Protein AF-A0A7C2SKB6-F1 (afdb_monomer_lite)

Sequence (138 aa):
MDRPLWQILLAIALLGLAVQRGAVAAVAFGGAAPREVAIASAVEAAVAVLAAIGLWVGGRAARMGVVALGVAVAAHAAILVWVFGAPAVPAAVGRILLAALSAGALFWVLRREFDLHPGPDARRTTPNAAERTGRGAG

Structure (mmCIF, N/CA/C/O backbone):
data_AF-A0A7C2SKB6-F1
#
_entry.id   AF-A0A7C2SKB6-F1
#
loop_
_atom_site.group_PDB
_atom_site.id
_atom_site.type_symbol
_atom_site.label_atom_id
_atom_site.label_alt_id
_atom_site.label_comp_id
_atom_site.label_asym_id
_atom_site.label_entity_id
_atom_site.label_seq_id
_atom_site.pdbx_PDB_ins_code
_atom_site.Cartn_x
_atom_site.Cartn_y
_atom_site.Cartn_z
_atom_site.occupancy
_atom_site.B_iso_or_equiv
_atom_site.auth_seq_id
_atom_site.auth_comp_id
_atom_site.auth_asym_id
_atom_site.auth_atom_id
_atom_site.pdbx_PDB_model_num
ATOM 1 N N . MET A 1 1 ? -4.136 8.177 27.371 1.00 49.66 1 MET A N 1
ATOM 2 C CA . MET A 1 1 ? -3.796 7.747 25.994 1.00 49.66 1 MET A CA 1
ATOM 3 C C . MET A 1 1 ? -4.445 6.385 25.853 1.00 49.66 1 MET A C 1
ATOM 5 O O . MET A 1 1 ? -3.813 5.382 26.139 1.00 49.66 1 MET A O 1
ATOM 9 N N . ASP A 1 2 ? -5.729 6.357 25.498 1.00 67.38 2 ASP A N 1
ATOM 10 C CA . ASP A 1 2 ? -6.568 5.164 25.714 1.00 67.38 2 ASP A CA 1
ATOM 11 C C . ASP A 1 2 ? -6.858 4.488 24.373 1.00 67.38 2 ASP A C 1
ATOM 13 O O . ASP A 1 2 ? -7.987 4.138 24.038 1.00 67.38 2 ASP A O 1
ATOM 17 N N . ARG A 1 3 ? -5.826 4.413 23.529 1.00 68.56 3 ARG A N 1
ATOM 18 C CA . ARG A 1 3 ? -5.913 3.776 22.216 1.00 68.56 3 ARG A CA 1
ATOM 19 C C . ARG A 1 3 ? -5.470 2.323 22.372 1.00 68.56 3 ARG A C 1
ATOM 21 O O . ARG A 1 3 ? -4.469 2.077 23.047 1.00 68.56 3 ARG A O 1
ATOM 28 N N . PRO A 1 4 ? -6.180 1.363 21.767 1.00 81.12 4 PRO A N 1
ATOM 29 C CA . PRO A 1 4 ? -5.818 -0.036 21.889 1.00 81.12 4 PRO A CA 1
ATOM 30 C C . PRO A 1 4 ? -4.431 -0.289 21.281 1.00 81.12 4 PRO A C 1
ATOM 32 O O . PRO A 1 4 ? -4.094 0.242 20.220 1.00 81.12 4 PRO A O 1
ATOM 35 N N . LEU A 1 5 ? -3.628 -1.123 21.952 1.00 84.75 5 LEU A N 1
ATOM 36 C CA . LEU A 1 5 ? -2.233 -1.408 21.587 1.00 84.75 5 LEU A CA 1
ATOM 37 C C . LEU A 1 5 ? -2.083 -1.836 20.116 1.00 84.75 5 LEU A C 1
ATOM 39 O O . LEU A 1 5 ? -1.132 -1.438 19.446 1.00 84.75 5 LEU A O 1
ATOM 43 N N . TRP A 1 6 ? -3.055 -2.588 19.588 1.00 83.56 6 TRP A N 1
ATOM 44 C CA . TRP A 1 6 ? -3.054 -3.055 18.200 1.00 83.56 6 TRP A CA 1
ATOM 45 C C . TRP A 1 6 ? -3.049 -1.901 17.182 1.00 83.56 6 TRP A C 1
ATOM 47 O O . TRP A 1 6 ? -2.401 -2.011 16.144 1.00 83.56 6 TRP A O 1
ATOM 57 N N . GLN A 1 7 ? -3.710 -0.777 17.480 1.00 83.00 7 GLN A N 1
ATOM 58 C CA . GLN A 1 7 ? -3.789 0.379 16.581 1.00 83.00 7 GLN A CA 1
ATOM 59 C C . GLN A 1 7 ? -2.434 1.087 16.476 1.00 83.00 7 GLN A C 1
ATOM 61 O O . GLN A 1 7 ? -2.046 1.529 15.394 1.00 83.00 7 GLN A O 1
ATOM 66 N N . ILE A 1 8 ? -1.695 1.144 17.588 1.00 85.62 8 ILE A N 1
ATOM 67 C CA . ILE A 1 8 ? -0.344 1.711 17.649 1.00 85.62 8 ILE A CA 1
ATOM 68 C C . ILE A 1 8 ? 0.631 0.811 16.885 1.00 85.62 8 ILE A C 1
ATOM 70 O O . ILE A 1 8 ? 1.362 1.295 16.023 1.00 85.62 8 ILE A O 1
ATOM 74 N N . LEU A 1 9 ? 0.601 -0.501 17.142 1.00 86.50 9 LEU A N 1
ATOM 75 C CA . LEU A 1 9 ? 1.459 -1.471 16.452 1.00 86.50 9 LEU A CA 1
ATOM 76 C C . LEU A 1 9 ? 1.227 -1.465 14.938 1.00 86.50 9 LEU A C 1
ATOM 78 O O . LEU A 1 9 ? 2.183 -1.476 14.165 1.00 86.50 9 LEU A O 1
ATOM 82 N N . LEU A 1 10 ? -0.033 -1.390 14.508 1.00 86.31 10 LEU A N 1
ATOM 83 C CA . LEU A 1 10 ? -0.379 -1.321 13.094 1.00 86.31 10 LEU A CA 1
ATOM 84 C C . LEU A 1 10 ? 0.104 -0.016 12.445 1.00 86.31 10 LEU A C 1
ATOM 86 O O . LEU A 1 10 ? 0.636 -0.047 11.337 1.00 86.31 10 LEU A O 1
ATOM 90 N N . ALA A 1 11 ? -0.037 1.122 13.132 1.00 85.62 11 ALA A N 1
ATOM 91 C CA . ALA A 1 11 ? 0.490 2.393 12.645 1.00 85.62 11 ALA A CA 1
ATOM 92 C C . ALA A 1 11 ? 2.020 2.348 12.494 1.00 85.62 11 ALA A C 1
ATOM 94 O O . ALA A 1 11 ? 2.537 2.797 11.473 1.00 85.62 11 ALA A O 1
ATOM 95 N N . ILE A 1 12 ? 2.732 1.750 13.456 1.00 87.50 12 ILE A N 1
ATOM 96 C CA . ILE A 1 12 ? 4.187 1.543 13.384 1.00 87.50 12 ILE A CA 1
ATOM 97 C C . ILE A 1 12 ? 4.549 0.637 12.201 1.00 87.50 12 ILE A C 1
ATOM 99 O O . ILE A 1 12 ? 5.461 0.964 11.444 1.00 87.50 12 ILE A O 1
ATOM 103 N N . ALA A 1 13 ? 3.823 -0.464 11.996 1.00 85.94 13 ALA A N 1
ATOM 104 C CA . ALA A 1 13 ? 4.062 -1.376 10.878 1.00 85.94 13 ALA A CA 1
ATOM 105 C C . ALA A 1 13 ? 3.876 -0.686 9.514 1.00 85.94 13 ALA A C 1
ATOM 107 O O . ALA A 1 13 ? 4.712 -0.840 8.623 1.00 85.94 13 ALA A O 1
ATOM 108 N N . LEU A 1 14 ? 2.821 0.123 9.360 1.00 86.94 14 LEU A N 1
ATOM 109 C CA . LEU A 1 14 ? 2.590 0.917 8.148 1.00 86.94 14 LEU A CA 1
ATOM 110 C C . LEU A 1 14 ? 3.671 1.985 7.941 1.00 86.94 14 LEU A C 1
ATOM 112 O O . LEU A 1 14 ? 4.092 2.211 6.808 1.00 86.94 14 LEU A O 1
ATOM 116 N N . LEU A 1 15 ? 4.164 2.602 9.019 1.00 89.25 15 LEU A N 1
ATOM 117 C CA . LEU A 1 15 ? 5.291 3.533 8.948 1.00 89.25 15 LEU A CA 1
ATOM 118 C C . LEU A 1 15 ? 6.579 2.825 8.507 1.00 89.25 15 LEU A C 1
ATOM 120 O O . LEU A 1 15 ? 7.298 3.334 7.653 1.00 89.25 15 LEU A O 1
ATOM 124 N N . GLY A 1 16 ? 6.850 1.633 9.045 1.00 87.81 16 GLY A N 1
ATOM 125 C CA . GLY A 1 16 ? 7.984 0.802 8.639 1.00 87.81 16 GLY A CA 1
ATOM 126 C C . GLY A 1 16 ? 7.920 0.431 7.156 1.00 87.81 16 GLY A C 1
ATOM 127 O O . GLY A 1 16 ? 8.916 0.566 6.445 1.00 87.81 16 GLY A O 1
ATOM 128 N N . LEU A 1 17 ? 6.733 0.064 6.661 1.00 85.94 17 LEU A N 1
ATOM 129 C CA . LEU A 1 17 ? 6.497 -0.168 5.234 1.00 85.94 17 LEU A CA 1
ATOM 130 C C . LEU A 1 17 ? 6.759 1.098 4.406 1.00 85.94 17 LEU A C 1
ATOM 132 O O . LEU A 1 17 ? 7.419 1.023 3.369 1.00 85.94 17 LEU A O 1
ATOM 136 N N . ALA A 1 18 ? 6.276 2.255 4.864 1.00 89.19 18 ALA A N 1
ATOM 137 C CA . ALA A 1 18 ? 6.507 3.527 4.189 1.00 89.19 18 ALA A CA 1
ATOM 138 C C . ALA A 1 18 ? 8.002 3.856 4.090 1.00 89.19 18 ALA A C 1
ATOM 140 O O . ALA A 1 18 ? 8.472 4.221 3.015 1.00 89.19 18 ALA A O 1
ATOM 141 N N . VAL A 1 19 ? 8.762 3.664 5.172 1.00 90.94 19 VAL A N 1
ATOM 142 C CA . VAL A 1 19 ? 10.221 3.854 5.184 1.00 90.94 19 VAL A CA 1
ATOM 143 C C . VAL A 1 19 ? 10.900 2.880 4.225 1.00 90.94 19 VAL A C 1
ATOM 145 O O . VAL A 1 19 ? 11.719 3.298 3.409 1.00 90.94 19 VAL A O 1
ATOM 148 N N . GLN A 1 20 ? 10.530 1.598 4.261 1.00 89.19 20 GLN A N 1
ATOM 149 C CA . GLN A 1 20 ? 11.093 0.587 3.367 1.00 89.19 20 GLN A CA 1
ATOM 150 C C . GLN A 1 20 ? 10.840 0.935 1.892 1.00 89.19 20 GLN A C 1
ATOM 152 O O . GLN A 1 20 ? 11.749 0.843 1.067 1.00 89.19 20 GLN A O 1
ATOM 157 N N . ARG A 1 21 ? 9.622 1.365 1.544 1.00 85.38 21 ARG A N 1
ATOM 158 C CA . ARG A 1 21 ? 9.273 1.778 0.175 1.00 85.38 21 ARG A CA 1
ATOM 159 C C . ARG A 1 21 ? 9.916 3.098 -0.225 1.00 85.38 21 ARG A C 1
ATOM 161 O O . ARG A 1 21 ? 10.368 3.215 -1.360 1.00 85.38 21 ARG A O 1
ATOM 168 N N . GLY A 1 22 ? 10.032 4.042 0.703 1.00 81.75 22 GLY A N 1
ATOM 169 C CA . GLY A 1 22 ? 10.761 5.290 0.506 1.00 81.75 22 GLY A CA 1
ATOM 170 C C . GLY A 1 22 ? 12.241 5.049 0.214 1.00 81.75 22 GLY A C 1
ATOM 171 O O . GLY A 1 22 ? 12.783 5.649 -0.708 1.00 81.75 22 GLY A O 1
ATOM 172 N N . ALA A 1 23 ? 12.876 4.109 0.919 1.00 85.25 23 ALA A N 1
ATOM 173 C CA . ALA A 1 23 ? 14.256 3.711 0.652 1.00 85.25 23 ALA A CA 1
ATOM 174 C C . ALA A 1 23 ? 14.410 3.088 -0.745 1.00 85.25 23 ALA A C 1
ATOM 176 O O . ALA A 1 23 ? 15.316 3.465 -1.485 1.00 85.25 23 ALA A O 1
ATOM 177 N N . VAL A 1 24 ? 13.495 2.196 -1.146 1.00 84.31 24 VAL A N 1
ATOM 178 C CA . VAL A 1 24 ? 13.481 1.629 -2.509 1.00 84.31 24 VAL A CA 1
ATOM 179 C C . VAL A 1 24 ? 13.302 2.726 -3.560 1.00 84.31 24 VAL A C 1
ATOM 181 O O . VAL A 1 24 ? 14.012 2.722 -4.563 1.00 84.31 24 VAL A O 1
ATOM 184 N N . ALA A 1 25 ? 12.408 3.689 -3.322 1.00 84.69 25 ALA A N 1
ATOM 185 C CA . ALA A 1 25 ? 12.213 4.825 -4.215 1.00 84.69 25 ALA A CA 1
ATOM 186 C C . ALA A 1 25 ? 13.488 5.676 -4.330 1.00 84.69 25 ALA A C 1
ATOM 188 O O . ALA A 1 25 ? 13.910 5.987 -5.439 1.00 84.69 25 ALA A O 1
ATOM 189 N N . ALA A 1 26 ? 14.135 6.003 -3.208 1.00 85.06 26 ALA A N 1
ATOM 190 C CA . ALA A 1 26 ? 15.369 6.786 -3.185 1.00 85.06 26 ALA A CA 1
ATOM 191 C C . ALA A 1 26 ? 16.508 6.090 -3.948 1.00 85.06 26 ALA A C 1
ATOM 193 O O . ALA A 1 26 ? 17.181 6.724 -4.759 1.00 85.06 26 ALA A O 1
ATOM 194 N N . VAL A 1 27 ? 16.676 4.777 -3.752 1.00 87.50 27 VAL A N 1
ATOM 195 C CA . VAL A 1 27 ? 17.651 3.973 -4.506 1.00 87.50 27 VAL A CA 1
ATOM 196 C C . VAL A 1 27 ? 17.303 3.947 -5.995 1.00 87.50 27 VAL A C 1
ATOM 198 O O . VAL A 1 27 ? 18.192 4.094 -6.827 1.00 87.50 27 VAL A O 1
ATOM 201 N N . ALA A 1 28 ? 16.023 3.812 -6.351 1.00 83.38 28 ALA A N 1
ATOM 202 C CA . ALA A 1 28 ? 15.588 3.812 -7.745 1.00 83.38 28 ALA A CA 1
ATOM 203 C C . ALA A 1 28 ? 15.800 5.173 -8.434 1.00 83.38 28 ALA A C 1
ATOM 205 O O . ALA A 1 28 ? 16.166 5.194 -9.603 1.00 83.38 28 ALA A O 1
ATOM 206 N N . PHE A 1 29 ? 15.630 6.294 -7.722 1.00 81.31 29 PHE A N 1
ATOM 207 C CA . PHE A 1 29 ? 15.932 7.635 -8.243 1.00 81.31 29 PHE A CA 1
ATOM 208 C C . P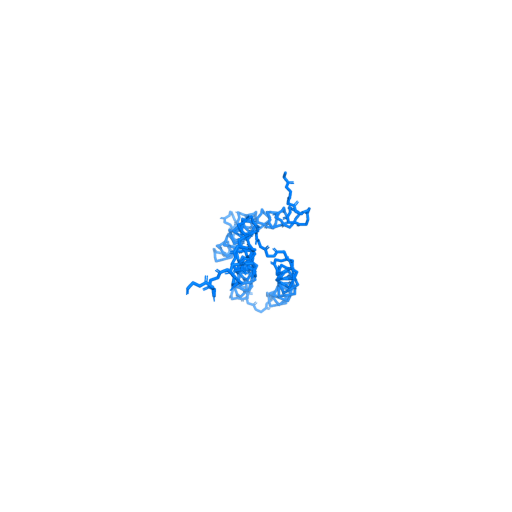HE A 1 29 ? 17.436 7.906 -8.384 1.00 81.31 29 PHE A C 1
ATOM 210 O O . PHE A 1 29 ? 17.826 8.671 -9.262 1.00 81.31 29 PHE A O 1
ATOM 217 N N . GLY A 1 30 ? 18.268 7.314 -7.523 1.00 81.25 30 GLY A N 1
ATOM 218 C CA . GLY A 1 30 ? 19.728 7.447 -7.586 1.00 81.25 30 GLY A CA 1
ATOM 219 C C . GLY A 1 30 ? 20.426 6.430 -8.497 1.00 81.25 30 GLY A C 1
ATOM 220 O O . GLY A 1 30 ? 21.605 6.597 -8.798 1.00 81.25 30 GLY A O 1
ATOM 221 N N . GLY A 1 31 ? 19.731 5.368 -8.910 1.00 79.06 31 GLY A N 1
ATOM 222 C CA . GLY A 1 31 ? 20.270 4.274 -9.719 1.00 79.06 31 GLY A CA 1
ATOM 223 C C . GLY A 1 31 ? 19.797 4.285 -11.176 1.00 79.06 31 GLY A C 1
ATOM 224 O O . GLY A 1 31 ? 19.044 5.149 -11.605 1.00 79.06 31 GLY A O 1
ATOM 225 N N . ALA A 1 32 ? 20.201 3.265 -11.941 1.00 73.25 32 ALA A N 1
ATOM 226 C CA . ALA A 1 32 ? 19.802 3.072 -13.343 1.00 73.25 32 ALA A CA 1
ATOM 227 C C . ALA A 1 32 ? 18.388 2.466 -13.511 1.00 73.25 32 ALA A C 1
ATOM 229 O O . ALA A 1 32 ? 18.083 1.869 -14.544 1.00 73.25 32 ALA A O 1
ATOM 230 N N . ALA A 1 33 ? 17.538 2.547 -12.484 1.00 76.75 33 ALA A N 1
ATOM 231 C CA . ALA A 1 33 ? 16.202 1.972 -12.541 1.00 76.75 33 ALA A CA 1
ATOM 232 C C . ALA A 1 33 ? 15.252 2.855 -13.379 1.00 76.75 33 ALA A C 1
ATOM 234 O O . ALA A 1 33 ? 15.392 4.079 -13.385 1.00 76.75 33 ALA A O 1
ATOM 235 N N . PRO A 1 34 ? 14.247 2.264 -14.050 1.00 83.81 34 PRO A N 1
ATOM 236 C CA . PRO A 1 34 ? 13.238 3.015 -14.794 1.00 83.81 34 PRO A CA 1
ATOM 237 C C . PRO A 1 34 ? 12.459 3.970 -13.882 1.00 83.81 34 PRO A C 1
ATOM 239 O O . PRO A 1 34 ? 12.058 3.611 -12.767 1.00 83.81 34 PRO A O 1
ATOM 242 N N . ARG A 1 35 ? 12.236 5.201 -14.354 1.00 86.38 35 ARG A N 1
ATOM 243 C CA . ARG A 1 35 ? 11.667 6.303 -13.558 1.00 86.38 35 ARG A CA 1
ATOM 244 C C . ARG A 1 35 ? 10.265 5.980 -13.037 1.00 86.38 35 ARG A C 1
ATOM 246 O O . ARG A 1 35 ? 9.883 6.418 -11.953 1.00 86.38 35 ARG A O 1
ATOM 253 N N . GLU A 1 36 ? 9.514 5.187 -13.787 1.00 88.25 36 GLU A N 1
ATOM 254 C CA . GLU A 1 36 ? 8.164 4.732 -13.470 1.00 88.25 36 GLU A CA 1
ATOM 255 C C . GLU A 1 36 ? 8.142 3.906 -12.180 1.00 88.25 36 GLU A C 1
ATOM 257 O O . GLU A 1 36 ? 7.250 4.075 -11.348 1.00 88.25 36 GLU A O 1
ATOM 262 N N . VAL A 1 37 ? 9.159 3.065 -11.972 1.00 84.19 37 VAL A N 1
ATOM 263 C CA . VAL A 1 37 ? 9.294 2.218 -10.777 1.00 84.19 37 VAL A CA 1
ATOM 264 C C . VAL A 1 37 ? 9.620 3.066 -9.549 1.00 84.19 37 VAL A C 1
ATOM 266 O O . VAL A 1 37 ? 9.083 2.830 -8.463 1.00 84.19 37 VAL A O 1
ATOM 269 N N . ALA A 1 38 ? 10.458 4.092 -9.720 1.00 87.19 38 ALA A N 1
ATOM 270 C CA . ALA A 1 38 ? 10.795 5.031 -8.655 1.00 87.19 38 ALA A CA 1
ATOM 271 C C . ALA A 1 38 ? 9.560 5.828 -8.198 1.00 87.19 38 ALA A C 1
ATOM 273 O O . ALA A 1 38 ? 9.275 5.904 -7.000 1.00 87.19 38 ALA A O 1
ATOM 274 N N . ILE A 1 39 ? 8.777 6.349 -9.150 1.00 87.94 39 ILE A N 1
ATOM 275 C CA . ILE A 1 39 ? 7.528 7.072 -8.867 1.00 87.94 39 ILE A CA 1
ATOM 276 C C . ILE A 1 39 ? 6.507 6.144 -8.203 1.00 87.94 39 ILE A C 1
ATOM 278 O O . ILE A 1 39 ? 5.941 6.509 -7.174 1.00 87.94 39 ILE A O 1
ATOM 282 N N . ALA A 1 40 ? 6.296 4.937 -8.734 1.00 87.69 40 ALA A N 1
ATOM 283 C CA . ALA A 1 40 ? 5.362 3.973 -8.154 1.00 87.69 40 ALA A CA 1
ATOM 284 C C . ALA A 1 40 ? 5.736 3.603 -6.708 1.00 87.69 40 ALA A C 1
ATOM 286 O O . ALA A 1 40 ? 4.872 3.578 -5.832 1.00 87.69 40 ALA A O 1
ATOM 287 N N . SER A 1 41 ? 7.030 3.410 -6.433 1.00 86.69 41 SER A N 1
ATOM 288 C CA . SER A 1 41 ? 7.544 3.159 -5.080 1.00 86.69 41 SER A CA 1
ATOM 289 C C . SER A 1 41 ? 7.304 4.343 -4.136 1.00 86.69 41 SER A C 1
ATOM 291 O O . SER A 1 41 ? 6.921 4.145 -2.982 1.00 86.69 41 SER A O 1
ATOM 293 N N . ALA A 1 42 ? 7.490 5.574 -4.622 1.00 87.38 42 ALA A N 1
ATOM 294 C CA . ALA A 1 42 ? 7.246 6.790 -3.846 1.00 87.38 42 ALA A CA 1
ATOM 295 C C . ALA A 1 42 ? 5.753 6.980 -3.531 1.00 87.38 42 ALA A C 1
ATOM 297 O O . ALA A 1 42 ? 5.397 7.330 -2.404 1.00 87.38 42 ALA A O 1
ATOM 298 N N . VAL A 1 43 ? 4.874 6.698 -4.498 1.00 90.31 43 VAL A N 1
ATOM 299 C CA . VAL A 1 43 ? 3.418 6.717 -4.300 1.00 90.31 43 VAL A CA 1
ATOM 300 C C . VAL A 1 43 ? 3.004 5.661 -3.275 1.00 90.31 43 VAL A C 1
ATOM 302 O O . VAL A 1 43 ? 2.245 5.974 -2.361 1.00 90.31 43 VAL A O 1
ATOM 305 N N . GLU A 1 44 ? 3.533 4.437 -3.360 1.00 87.88 44 GLU A N 1
ATOM 306 C CA . GLU A 1 44 ? 3.250 3.373 -2.385 1.00 87.88 44 GLU A CA 1
ATOM 307 C C . GLU A 1 44 ? 3.671 3.790 -0.963 1.00 87.88 44 GLU A C 1
ATOM 309 O O . GLU A 1 44 ? 2.909 3.602 -0.012 1.00 87.88 44 GLU A O 1
ATOM 314 N N . ALA A 1 45 ? 4.837 4.433 -0.820 1.00 89.69 45 ALA A N 1
ATOM 315 C CA . ALA A 1 45 ? 5.296 4.983 0.454 1.00 89.69 45 ALA A CA 1
ATOM 316 C C . ALA A 1 45 ? 4.348 6.068 0.993 1.00 89.69 45 ALA A C 1
ATOM 318 O O . ALA A 1 45 ? 3.938 6.009 2.154 1.00 89.69 45 ALA A O 1
ATOM 319 N N . ALA A 1 46 ? 3.947 7.027 0.154 1.00 90.44 46 ALA A N 1
ATOM 320 C CA . ALA A 1 46 ? 3.025 8.093 0.544 1.00 90.44 46 ALA A CA 1
ATOM 321 C C . ALA A 1 46 ? 1.654 7.542 0.971 1.00 90.44 46 ALA A C 1
ATOM 323 O O . ALA A 1 46 ? 1.102 7.961 1.990 1.00 90.44 46 ALA A O 1
ATOM 324 N N . VAL A 1 47 ? 1.123 6.558 0.242 1.00 90.75 47 VAL A N 1
ATOM 325 C CA . VAL A 1 47 ? -0.150 5.907 0.577 1.00 90.75 47 VAL A CA 1
ATOM 326 C C . VAL A 1 47 ? -0.047 5.129 1.891 1.00 90.75 47 VAL A C 1
ATOM 328 O O . VAL A 1 47 ? -0.982 5.179 2.689 1.00 90.75 47 VAL A O 1
ATOM 331 N N . ALA A 1 48 ? 1.083 4.474 2.172 1.00 87.75 48 ALA A N 1
ATOM 332 C CA . ALA A 1 48 ? 1.309 3.813 3.458 1.00 87.75 48 ALA A CA 1
ATOM 333 C C . ALA A 1 48 ? 1.309 4.811 4.632 1.00 87.75 48 ALA A C 1
ATOM 335 O O . ALA A 1 48 ? 0.683 4.540 5.660 1.00 87.75 48 ALA A O 1
ATOM 336 N N . VAL A 1 49 ? 1.914 5.995 4.464 1.00 89.62 49 VAL A N 1
ATOM 337 C CA . VAL A 1 49 ? 1.845 7.080 5.464 1.00 89.62 49 VAL A CA 1
ATOM 338 C C . VAL A 1 49 ? 0.407 7.560 5.652 1.00 89.62 49 VAL A C 1
ATOM 340 O O . VAL A 1 49 ? -0.063 7.664 6.784 1.00 89.62 49 VAL A O 1
ATOM 343 N N . LEU A 1 50 ? -0.326 7.809 4.564 1.00 88.19 50 LEU A N 1
ATOM 344 C CA . LEU A 1 50 ? -1.726 8.237 4.639 1.00 88.19 50 LEU A CA 1
ATOM 345 C C . LEU A 1 50 ? -2.618 7.177 5.299 1.00 88.19 50 LEU A C 1
ATOM 347 O O . LEU A 1 50 ? -3.498 7.529 6.083 1.00 88.19 50 LEU A O 1
ATOM 351 N N . ALA A 1 51 ? -2.374 5.889 5.046 1.00 86.50 51 ALA A N 1
ATOM 352 C CA . ALA A 1 51 ? -3.071 4.794 5.714 1.00 86.50 51 ALA A CA 1
ATOM 353 C C . ALA A 1 51 ? -2.751 4.755 7.218 1.00 86.50 51 ALA A C 1
ATOM 355 O O . ALA A 1 51 ? -3.666 4.600 8.032 1.00 86.50 51 ALA A O 1
ATOM 356 N N . ALA A 1 52 ? -1.485 4.972 7.597 1.00 86.81 52 ALA A N 1
ATOM 357 C CA . ALA A 1 52 ? -1.076 5.079 8.995 1.00 86.81 52 ALA A CA 1
ATOM 358 C C . ALA A 1 52 ? -1.769 6.257 9.691 1.00 86.81 52 ALA A C 1
ATOM 360 O O . ALA A 1 52 ? -2.302 6.084 10.783 1.00 86.81 52 ALA A O 1
ATOM 361 N N . ILE A 1 53 ? -1.838 7.426 9.043 1.00 87.56 53 ILE A N 1
ATOM 362 C CA . ILE A 1 53 ? -2.559 8.607 9.546 1.00 87.56 53 ILE A CA 1
ATOM 363 C C . ILE A 1 53 ? -4.065 8.323 9.642 1.00 87.56 53 ILE A C 1
ATOM 365 O O . ILE A 1 53 ? -4.700 8.667 10.638 1.00 87.56 53 ILE A O 1
ATOM 369 N N . GLY A 1 54 ? -4.639 7.643 8.648 1.00 84.06 54 GLY A N 1
ATOM 370 C CA . GLY A 1 54 ? -6.057 7.286 8.600 1.00 84.06 54 GLY A CA 1
ATOM 371 C C . GLY A 1 54 ? -6.510 6.424 9.779 1.00 84.06 54 GLY A C 1
ATOM 372 O O . GLY A 1 54 ? -7.645 6.576 10.240 1.00 84.06 54 GLY A O 1
ATOM 373 N N . LEU A 1 55 ? -5.617 5.595 10.336 1.00 82.44 55 LEU A N 1
ATOM 374 C CA . LEU A 1 55 ? -5.880 4.874 11.584 1.00 82.44 55 LEU A CA 1
ATOM 375 C C . LEU A 1 55 ? -6.177 5.822 12.746 1.00 82.44 55 LEU A C 1
ATOM 377 O O . LEU A 1 55 ? -6.967 5.465 13.615 1.00 82.44 55 LEU A O 1
ATOM 381 N N . TRP A 1 56 ? -5.606 7.026 12.769 1.00 80.56 56 TRP A N 1
ATOM 382 C CA . TRP A 1 56 ? -5.790 7.973 13.869 1.00 80.56 56 TRP A CA 1
ATOM 383 C C . TRP A 1 56 ? -7.106 8.747 13.802 1.00 80.56 56 TRP A C 1
ATOM 385 O O . TRP A 1 56 ? -7.625 9.120 14.857 1.00 80.56 56 TRP A O 1
ATOM 395 N N . VAL A 1 57 ? -7.645 8.937 12.595 1.00 81.94 57 VAL A N 1
ATOM 396 C CA . VAL A 1 57 ? -8.829 9.768 12.317 1.00 81.94 57 VAL A CA 1
ATOM 397 C C . VAL A 1 57 ? -10.139 9.011 12.559 1.00 81.94 57 VAL A C 1
ATOM 399 O O . VAL A 1 57 ? -11.096 9.590 13.063 1.00 81.94 57 VAL A O 1
ATOM 402 N N . GLY A 1 58 ? -10.197 7.716 12.235 1.00 78.44 58 GLY A N 1
ATOM 403 C CA . GLY A 1 58 ? -11.369 6.881 12.517 1.00 78.44 58 GLY A CA 1
ATOM 404 C C . GLY A 1 58 ? -11.574 5.733 11.529 1.00 78.44 58 GLY A C 1
ATOM 405 O O . GLY A 1 58 ? -10.900 5.631 10.504 1.00 78.44 58 GLY A O 1
ATOM 406 N N . GLY A 1 59 ? -12.555 4.871 11.812 1.00 75.38 59 GLY A N 1
ATOM 407 C CA . GLY A 1 59 ? -12.737 3.605 11.091 1.00 75.38 59 GLY A CA 1
ATOM 408 C C . GLY A 1 59 ? -13.038 3.725 9.595 1.00 75.38 59 GLY A C 1
ATOM 409 O O . GLY A 1 59 ? -12.718 2.814 8.832 1.00 75.38 59 GLY A O 1
ATOM 410 N N . ARG A 1 60 ? -13.635 4.831 9.128 1.00 79.94 60 ARG A N 1
ATOM 411 C CA . ARG A 1 60 ? -13.848 5.063 7.685 1.00 79.94 60 ARG A CA 1
ATOM 412 C C . ARG A 1 60 ? -12.542 5.426 6.974 1.00 79.94 60 ARG A C 1
ATOM 414 O O . ARG A 1 60 ? -12.252 4.845 5.933 1.00 79.94 60 ARG A O 1
ATOM 421 N N . ALA A 1 61 ? -11.748 6.326 7.556 1.00 82.19 61 ALA A N 1
ATOM 422 C CA . ALA A 1 61 ? -10.454 6.736 7.011 1.00 82.19 61 ALA A CA 1
ATOM 423 C C . ALA A 1 61 ? -9.448 5.574 7.016 1.00 82.19 61 ALA A C 1
ATOM 425 O O . ALA A 1 61 ? -8.782 5.342 6.011 1.00 82.19 61 ALA A O 1
ATOM 426 N N . ALA A 1 62 ? -9.415 4.783 8.094 1.00 80.44 62 ALA A N 1
ATOM 427 C CA . ALA A 1 62 ? -8.612 3.565 8.182 1.00 80.44 62 ALA A CA 1
ATOM 428 C C . ALA A 1 62 ? -8.949 2.565 7.062 1.00 80.44 62 ALA A C 1
ATOM 430 O O . ALA A 1 62 ? -8.062 2.108 6.344 1.00 80.44 62 ALA A O 1
ATOM 431 N N . ARG A 1 63 ? -10.243 2.271 6.860 1.00 83.44 63 ARG A N 1
ATOM 432 C CA . ARG A 1 63 ? -10.707 1.368 5.794 1.00 83.44 63 ARG A CA 1
ATOM 433 C C . ARG A 1 63 ? -10.342 1.880 4.401 1.00 83.44 63 ARG A C 1
ATOM 435 O O . ARG A 1 63 ? -9.830 1.110 3.593 1.00 83.44 63 ARG A O 1
ATOM 442 N N . MET A 1 64 ? -10.570 3.166 4.128 1.00 86.06 64 MET A N 1
ATOM 443 C CA . MET A 1 64 ? -10.185 3.776 2.851 1.00 86.06 64 MET A CA 1
ATOM 444 C C . MET A 1 64 ? -8.670 3.728 2.626 1.00 86.06 64 MET A C 1
ATOM 446 O O . MET A 1 64 ? -8.242 3.429 1.516 1.00 86.06 64 MET A O 1
ATOM 450 N N . GLY A 1 65 ? -7.868 3.953 3.670 1.00 84.31 65 GLY A N 1
ATOM 451 C CA . GLY A 1 65 ? -6.410 3.853 3.607 1.00 84.31 65 GLY A CA 1
ATOM 452 C C . GLY A 1 65 ? -5.925 2.452 3.230 1.00 84.31 65 GLY A C 1
ATOM 453 O O . GLY A 1 65 ? -5.068 2.316 2.363 1.00 84.31 65 GLY A O 1
ATOM 454 N N . VAL A 1 66 ? -6.518 1.404 3.811 1.00 84.75 66 VAL A N 1
ATOM 455 C CA . VAL A 1 66 ? -6.186 0.006 3.473 1.00 84.75 66 VAL A CA 1
ATOM 456 C C . VAL A 1 66 ? -6.534 -0.325 2.021 1.00 84.75 66 VAL A C 1
ATOM 458 O O . VAL A 1 66 ? -5.735 -0.950 1.325 1.00 84.75 66 VAL A O 1
ATOM 461 N N . VAL A 1 67 ? -7.694 0.130 1.539 1.00 88.00 67 VAL A N 1
ATOM 462 C CA . VAL A 1 67 ? -8.091 -0.055 0.134 1.00 88.00 67 VAL A CA 1
ATOM 463 C C . VAL A 1 67 ? -7.136 0.688 -0.800 1.00 88.00 67 VAL A C 1
ATO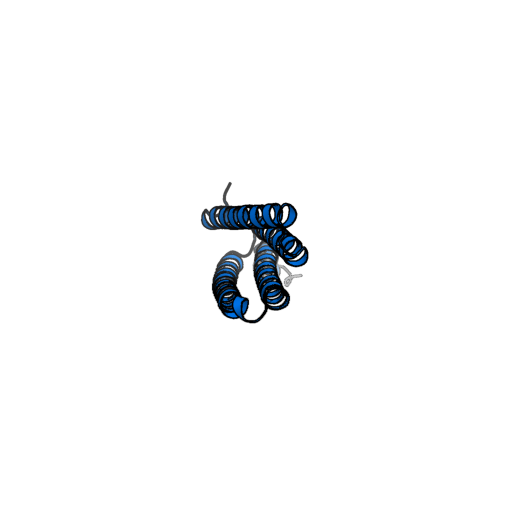M 465 O O . VAL A 1 67 ? -6.647 0.099 -1.763 1.00 88.00 67 VAL A O 1
ATOM 468 N N . ALA A 1 68 ? -6.819 1.949 -0.498 1.00 88.56 68 ALA A N 1
ATOM 469 C CA . ALA A 1 68 ? -5.882 2.743 -1.285 1.00 88.56 68 ALA A CA 1
ATOM 470 C C . ALA A 1 68 ? -4.495 2.088 -1.348 1.00 88.56 68 ALA A C 1
ATOM 472 O O . ALA A 1 68 ? -3.898 2.031 -2.422 1.00 88.56 68 ALA A O 1
ATOM 473 N N . LEU A 1 69 ? -4.011 1.534 -0.230 1.00 87.06 69 LEU A N 1
ATOM 474 C CA . LEU A 1 69 ? -2.742 0.810 -0.181 1.00 87.06 69 LEU A CA 1
ATOM 475 C C . LEU A 1 69 ? -2.771 -0.438 -1.071 1.00 87.06 69 LEU A C 1
ATOM 477 O O . LEU A 1 69 ? -1.847 -0.646 -1.852 1.00 87.06 69 LEU A O 1
ATOM 481 N N . GLY A 1 70 ? -3.848 -1.227 -1.018 1.00 86.06 70 GLY A N 1
ATOM 482 C CA . GLY A 1 70 ? -4.023 -2.386 -1.898 1.00 86.06 70 GLY A CA 1
ATOM 483 C C . GLY A 1 70 ? -4.006 -2.011 -3.385 1.00 86.06 70 GLY A C 1
ATOM 484 O O . GLY A 1 70 ? -3.318 -2.656 -4.177 1.00 86.06 70 GLY A O 1
ATOM 485 N N . VAL A 1 71 ? -4.696 -0.927 -3.758 1.00 89.12 71 VAL A N 1
ATOM 486 C CA . VAL A 1 71 ? -4.711 -0.407 -5.137 1.00 89.12 71 VAL A CA 1
ATOM 487 C C . VAL A 1 71 ? -3.326 0.081 -5.565 1.00 89.12 71 VAL A C 1
ATOM 489 O O . VAL A 1 71 ? -2.883 -0.245 -6.664 1.00 89.12 71 VAL A O 1
ATOM 492 N N . ALA A 1 72 ? -2.615 0.810 -4.702 1.00 88.75 72 ALA A N 1
ATOM 493 C CA . ALA A 1 72 ? -1.267 1.293 -4.992 1.00 88.75 72 ALA A CA 1
ATOM 494 C C . ALA A 1 72 ? -0.285 0.134 -5.230 1.00 88.75 72 ALA A C 1
ATOM 496 O O . ALA A 1 72 ? 0.485 0.167 -6.192 1.00 88.75 72 ALA A O 1
ATOM 497 N N . VAL A 1 73 ? -0.356 -0.924 -4.413 1.00 87.88 73 VAL A N 1
ATOM 498 C CA . VAL A 1 73 ? 0.471 -2.127 -4.595 1.00 87.88 73 VAL A CA 1
ATOM 499 C C . VAL A 1 73 ? 0.144 -2.831 -5.914 1.00 87.88 73 VAL A C 1
ATOM 501 O O . VAL A 1 73 ? 1.061 -3.231 -6.633 1.00 87.88 73 VAL A O 1
ATOM 504 N N . ALA A 1 74 ? -1.140 -2.964 -6.261 1.00 87.12 74 ALA A N 1
ATOM 505 C CA . ALA A 1 74 ? -1.559 -3.581 -7.518 1.00 87.12 74 ALA A CA 1
ATOM 506 C C . ALA A 1 74 ? -1.093 -2.774 -8.743 1.00 87.12 74 ALA A C 1
ATOM 508 O O . ALA A 1 74 ? -0.563 -3.349 -9.694 1.00 87.12 74 ALA A O 1
ATOM 509 N N . ALA A 1 75 ? -1.221 -1.445 -8.698 1.00 87.44 75 ALA A N 1
ATOM 510 C CA . ALA A 1 75 ? -0.740 -0.558 -9.754 1.00 87.44 75 ALA A CA 1
ATOM 511 C C . ALA A 1 75 ? 0.784 -0.650 -9.919 1.00 87.44 75 ALA A C 1
ATOM 513 O O . ALA A 1 75 ? 1.279 -0.783 -11.036 1.00 87.44 75 ALA A O 1
ATOM 514 N N . HIS A 1 76 ? 1.537 -0.660 -8.815 1.00 86.75 76 HIS A N 1
ATOM 515 C CA . HIS A 1 76 ? 2.988 -0.827 -8.859 1.00 86.75 76 HIS A CA 1
ATOM 516 C C . HIS A 1 76 ? 3.383 -2.196 -9.437 1.00 86.75 76 HIS A C 1
ATOM 518 O O . HIS A 1 76 ? 4.279 -2.275 -10.274 1.00 86.75 76 HIS A O 1
ATOM 524 N N . ALA A 1 77 ? 2.686 -3.274 -9.067 1.00 85.94 77 ALA A N 1
ATOM 525 C CA . ALA A 1 77 ? 2.920 -4.596 -9.645 1.00 85.94 77 ALA A CA 1
ATOM 526 C C . ALA A 1 77 ? 2.666 -4.621 -11.165 1.00 85.94 77 ALA A C 1
ATOM 528 O O . ALA A 1 77 ? 3.467 -5.193 -11.904 1.00 85.94 77 ALA A O 1
ATOM 529 N N . ALA A 1 78 ? 1.611 -3.954 -11.642 1.00 87.62 78 ALA A N 1
ATOM 530 C CA . ALA A 1 78 ? 1.342 -3.814 -13.072 1.00 87.62 78 ALA A CA 1
ATOM 531 C C . ALA A 1 78 ? 2.445 -3.021 -13.796 1.00 87.62 78 ALA A C 1
ATOM 533 O O . ALA A 1 78 ? 2.887 -3.437 -14.865 1.00 87.62 78 ALA A O 1
ATOM 534 N N . ILE A 1 79 ? 2.945 -1.937 -13.189 1.00 88.56 79 ILE A N 1
ATOM 535 C CA . ILE A 1 79 ? 4.077 -1.162 -13.723 1.00 88.56 79 ILE A CA 1
ATOM 536 C C . ILE A 1 79 ? 5.332 -2.035 -13.813 1.00 88.56 79 ILE A C 1
ATOM 538 O O . ILE A 1 79 ? 6.005 -2.015 -14.837 1.00 88.56 79 ILE A O 1
ATOM 542 N N . LEU A 1 80 ? 5.630 -2.853 -12.797 1.00 85.12 80 LEU A N 1
ATOM 543 C CA . LEU A 1 80 ? 6.777 -3.768 -12.840 1.00 85.12 80 LEU A CA 1
ATOM 544 C C . LEU A 1 80 ? 6.673 -4.762 -14.004 1.00 85.12 80 LEU A C 1
ATOM 546 O O . LEU A 1 80 ? 7.658 -4.976 -14.704 1.00 85.12 80 LEU A O 1
ATOM 550 N N . VAL A 1 81 ? 5.494 -5.342 -14.241 1.00 89.00 81 VAL A N 1
ATOM 551 C CA . VAL A 1 81 ? 5.278 -6.253 -15.380 1.00 89.00 81 VAL A CA 1
ATOM 552 C C . VAL A 1 81 ? 5.376 -5.515 -16.711 1.00 89.00 81 VAL A C 1
ATOM 554 O O . VAL A 1 81 ? 5.944 -6.048 -17.658 1.00 89.00 81 VAL A O 1
ATOM 557 N N . TRP A 1 82 ? 4.860 -4.291 -16.794 1.00 88.56 82 TRP A N 1
ATOM 558 C CA . TRP A 1 82 ? 4.937 -3.490 -18.012 1.00 88.56 82 TRP A CA 1
ATOM 559 C C . TRP A 1 82 ? 6.382 -3.102 -18.362 1.00 88.56 82 TRP A C 1
ATOM 561 O O . TRP A 1 82 ? 6.779 -3.206 -19.519 1.00 88.56 82 TRP A O 1
ATOM 571 N N . VAL A 1 83 ? 7.182 -2.723 -17.362 1.00 87.38 83 VAL A N 1
ATOM 572 C CA . VAL A 1 83 ? 8.575 -2.280 -17.536 1.00 87.38 83 VAL A CA 1
ATOM 573 C C . VAL A 1 83 ? 9.537 -3.448 -17.763 1.00 87.38 83 VAL A C 1
ATOM 575 O O . VAL A 1 83 ? 10.396 -3.381 -18.638 1.00 87.38 83 VAL A O 1
ATOM 578 N N . PHE A 1 84 ? 9.426 -4.515 -16.968 1.00 85.88 84 PHE A N 1
ATOM 579 C CA . PHE A 1 84 ? 10.378 -5.634 -16.984 1.00 85.88 84 PHE A CA 1
ATOM 580 C C . PHE A 1 84 ? 9.868 -6.860 -17.758 1.00 85.88 84 PHE A C 1
ATOM 582 O O . PHE A 1 84 ? 10.609 -7.824 -17.946 1.00 85.88 84 PHE A O 1
ATOM 589 N N . GLY A 1 85 ? 8.618 -6.839 -18.222 1.00 87.06 85 GLY A N 1
ATOM 590 C CA . GLY A 1 85 ? 8.012 -7.894 -19.029 1.00 87.06 85 GLY A CA 1
ATOM 591 C C . GLY A 1 85 ? 7.673 -9.174 -18.255 1.00 87.06 85 GLY A C 1
ATOM 592 O O . GLY A 1 85 ? 7.541 -9.200 -17.028 1.00 87.06 85 GLY A O 1
ATOM 593 N N . ALA A 1 86 ? 7.565 -10.279 -19.002 1.00 80.62 86 ALA A N 1
ATOM 594 C CA . ALA A 1 86 ? 7.242 -11.615 -18.496 1.00 80.62 86 ALA A CA 1
ATOM 595 C C . ALA A 1 86 ? 8.044 -12.094 -17.259 1.00 80.62 86 ALA A C 1
ATOM 597 O O . ALA A 1 86 ? 7.426 -12.697 -16.378 1.00 80.62 86 ALA A O 1
ATOM 598 N N . PRO A 1 87 ? 9.364 -11.836 -17.108 1.00 84.44 87 PRO A N 1
ATOM 599 C CA . PRO A 1 87 ? 10.101 -12.309 -15.932 1.00 84.44 87 PRO A CA 1
ATOM 600 C C . PRO A 1 87 ? 9.647 -11.668 -14.610 1.00 84.44 87 PRO A C 1
ATOM 602 O O . PRO A 1 87 ? 9.879 -12.244 -13.549 1.00 84.44 87 PRO A O 1
ATOM 605 N N . ALA A 1 88 ? 8.961 -10.520 -14.642 1.00 80.81 88 ALA A N 1
ATOM 606 C CA . ALA A 1 88 ? 8.421 -9.884 -13.438 1.00 80.81 88 ALA A CA 1
ATOM 607 C C . ALA A 1 88 ? 7.047 -10.433 -13.009 1.00 80.81 88 ALA A C 1
ATOM 609 O O . ALA A 1 88 ? 6.591 -10.141 -11.900 1.00 80.81 88 ALA A O 1
ATOM 610 N N . VAL A 1 89 ? 6.393 -11.250 -13.843 1.00 81.62 89 VAL A N 1
ATOM 611 C CA . VAL A 1 89 ? 5.033 -11.757 -13.593 1.00 81.62 89 VAL A CA 1
ATOM 612 C C . VAL A 1 89 ? 4.925 -12.564 -12.291 1.00 81.62 89 VAL A C 1
ATOM 614 O O . VAL A 1 89 ? 4.024 -12.259 -11.506 1.00 81.62 89 VAL A O 1
ATOM 617 N N . PRO A 1 90 ? 5.822 -13.521 -11.970 1.00 86.50 90 PRO A N 1
ATOM 618 C CA . PRO A 1 90 ? 5.705 -14.290 -10.728 1.00 86.50 90 PRO A CA 1
ATOM 619 C C . PRO A 1 90 ? 5.782 -13.405 -9.476 1.00 86.50 90 PRO A C 1
ATOM 621 O O . PRO A 1 90 ? 4.992 -13.559 -8.543 1.00 86.50 90 PRO A O 1
ATOM 624 N N . ALA A 1 91 ? 6.691 -12.424 -9.477 1.00 80.25 91 ALA A N 1
ATOM 625 C CA . ALA A 1 91 ? 6.852 -11.481 -8.374 1.00 80.25 91 ALA A CA 1
ATOM 626 C C . ALA A 1 91 ? 5.644 -10.537 -8.238 1.00 80.25 91 ALA A C 1
ATOM 628 O O . ALA A 1 91 ? 5.212 -10.237 -7.121 1.00 80.25 91 ALA A O 1
ATOM 629 N N . ALA A 1 92 ? 5.073 -10.093 -9.361 1.00 80.69 92 ALA A N 1
ATOM 630 C CA . ALA A 1 92 ? 3.878 -9.258 -9.386 1.00 80.69 92 ALA A CA 1
ATOM 631 C C . ALA A 1 92 ? 2.651 -10.000 -8.838 1.00 80.69 92 ALA A C 1
ATOM 633 O O . ALA A 1 92 ? 1.963 -9.474 -7.962 1.00 80.69 92 ALA A O 1
ATOM 634 N N . VAL A 1 93 ? 2.423 -11.242 -9.276 1.00 84.25 93 VAL A N 1
ATOM 635 C CA . VAL A 1 93 ? 1.328 -12.088 -8.774 1.00 84.25 93 VAL A CA 1
ATOM 636 C C . VAL A 1 93 ? 1.476 -12.328 -7.273 1.00 84.25 93 VAL A C 1
ATOM 638 O O . VAL A 1 93 ? 0.517 -12.128 -6.527 1.00 84.25 93 VAL A O 1
ATOM 641 N N . GLY A 1 94 ? 2.681 -12.673 -6.806 1.00 84.19 94 GLY A N 1
ATOM 642 C CA . GLY A 1 94 ? 2.949 -12.861 -5.379 1.00 84.19 94 GLY A CA 1
ATOM 643 C C . GLY A 1 94 ? 2.638 -11.612 -4.546 1.00 84.19 94 GLY A C 1
ATOM 644 O O . GLY A 1 94 ? 1.987 -11.711 -3.505 1.00 84.19 94 GLY A O 1
ATOM 645 N N . ARG A 1 95 ? 3.027 -10.422 -5.024 1.00 81.25 95 ARG A N 1
ATOM 646 C CA . ARG A 1 95 ? 2.723 -9.150 -4.340 1.00 81.25 95 ARG A CA 1
ATOM 647 C C . ARG A 1 95 ? 1.235 -8.838 -4.327 1.00 81.25 95 ARG A C 1
ATOM 649 O O . ARG A 1 95 ? 0.740 -8.400 -3.294 1.00 81.25 95 ARG A O 1
ATOM 656 N N . ILE A 1 96 ? 0.530 -9.077 -5.430 1.00 82.19 96 ILE A N 1
ATOM 657 C CA . ILE A 1 96 ? -0.916 -8.847 -5.515 1.00 82.19 96 ILE A CA 1
ATOM 658 C C . ILE A 1 96 ? -1.664 -9.788 -4.568 1.00 82.19 96 ILE A C 1
ATOM 660 O O . ILE A 1 96 ? -2.520 -9.324 -3.820 1.00 82.19 96 ILE A O 1
ATOM 664 N N . LEU A 1 97 ? -1.323 -11.081 -4.542 1.00 82.25 97 LEU A N 1
ATOM 665 C CA . LEU A 1 97 ? -1.959 -12.049 -3.643 1.00 82.25 97 LEU A CA 1
ATOM 666 C C . LEU A 1 97 ? -1.699 -11.707 -2.173 1.00 82.25 97 LEU A C 1
ATOM 668 O O . LEU A 1 97 ? -2.639 -11.649 -1.380 1.00 82.25 97 LEU A O 1
ATOM 672 N N . LEU A 1 98 ? -0.446 -11.415 -1.817 1.00 83.31 98 LEU A N 1
ATOM 673 C CA . LEU A 1 98 ? -0.088 -11.006 -0.461 1.00 83.31 98 LEU A CA 1
ATOM 674 C C . LEU A 1 98 ? -0.822 -9.723 -0.050 1.00 83.31 98 LEU A C 1
ATOM 676 O O . LEU A 1 98 ? -1.350 -9.652 1.059 1.00 83.31 98 LEU A O 1
ATOM 680 N N . ALA A 1 99 ? -0.888 -8.727 -0.937 1.00 81.56 99 ALA A N 1
ATOM 681 C CA . ALA A 1 99 ? -1.600 -7.481 -0.683 1.00 81.56 99 ALA A CA 1
ATOM 682 C C . ALA A 1 99 ? -3.106 -7.706 -0.537 1.00 81.56 99 ALA A C 1
ATOM 684 O O . ALA A 1 99 ? -3.693 -7.185 0.404 1.00 81.56 99 ALA A O 1
ATOM 685 N N . ALA A 1 100 ? -3.727 -8.509 -1.403 1.00 81.44 100 ALA A N 1
ATOM 686 C CA . ALA A 1 100 ? -5.155 -8.804 -1.342 1.00 81.44 100 ALA A CA 1
ATOM 687 C C . ALA A 1 100 ? -5.533 -9.537 -0.048 1.00 81.44 100 ALA A C 1
ATOM 689 O O . ALA A 1 100 ? -6.493 -9.148 0.618 1.00 81.44 100 ALA A O 1
ATOM 690 N N . LEU A 1 101 ? -4.753 -10.547 0.348 1.00 84.38 101 LEU A N 1
ATOM 691 C CA . LEU A 1 101 ? -4.974 -11.289 1.591 1.00 84.38 101 LEU A CA 1
ATOM 692 C C . LEU A 1 101 ? -4.741 -10.406 2.820 1.00 84.38 101 LEU A C 1
ATOM 694 O O . LEU A 1 101 ? -5.569 -10.391 3.729 1.00 84.38 101 LEU A O 1
ATOM 698 N N . SER A 1 102 ? -3.657 -9.629 2.831 1.00 83.00 102 SER A N 1
ATOM 699 C CA . SER A 1 102 ? -3.313 -8.765 3.969 1.00 83.00 102 SER A CA 1
ATOM 700 C C . SER A 1 102 ? -4.295 -7.604 4.114 1.00 83.00 102 SER A C 1
ATOM 702 O O . SER A 1 102 ? -4.782 -7.343 5.212 1.00 83.00 102 SER A O 1
ATOM 704 N N . ALA A 1 103 ? -4.635 -6.928 3.012 1.00 83.38 103 ALA A N 1
ATOM 705 C CA . ALA A 1 103 ? -5.605 -5.838 3.001 1.00 83.38 103 ALA A CA 1
ATOM 706 C C . ALA A 1 103 ? -7.019 -6.348 3.296 1.00 83.38 103 ALA A C 1
ATOM 708 O O . ALA A 1 103 ? -7.744 -5.699 4.044 1.00 83.38 103 ALA A O 1
ATOM 709 N N . GLY A 1 104 ? -7.402 -7.515 2.770 1.00 81.19 104 GLY A N 1
ATOM 710 C CA . GLY A 1 104 ? -8.689 -8.150 3.049 1.00 81.19 104 GLY A CA 1
ATOM 711 C C . GLY A 1 104 ? -8.840 -8.535 4.521 1.00 81.19 104 GLY A C 1
ATOM 712 O O . GLY A 1 104 ? -9.830 -8.161 5.155 1.00 81.19 104 GLY A O 1
ATOM 713 N N . ALA A 1 105 ? -7.834 -9.204 5.093 1.00 83.50 105 ALA A N 1
ATOM 714 C CA . ALA A 1 105 ? -7.803 -9.540 6.516 1.00 83.50 105 ALA A CA 1
ATOM 715 C C . ALA A 1 105 ? -7.854 -8.278 7.386 1.00 83.50 105 ALA A C 1
ATOM 717 O O . ALA A 1 105 ? -8.666 -8.187 8.308 1.00 83.50 105 ALA A O 1
ATOM 718 N N . LEU A 1 106 ? -7.047 -7.268 7.053 1.00 82.88 106 LEU A N 1
ATOM 719 C CA . LEU A 1 106 ? -7.003 -6.021 7.804 1.00 82.88 106 LEU A CA 1
ATOM 720 C C . LEU A 1 106 ? -8.317 -5.240 7.701 1.00 82.88 106 LEU A C 1
ATOM 722 O O . LEU A 1 106 ? -8.820 -4.747 8.706 1.00 82.88 106 LEU A O 1
ATOM 726 N N . PHE A 1 107 ? -8.918 -5.165 6.515 1.00 84.25 107 PHE A N 1
ATOM 727 C CA . PHE A 1 107 ? -10.218 -4.532 6.316 1.00 84.25 107 PHE A CA 1
ATOM 728 C C . PHE A 1 107 ? -11.303 -5.210 7.155 1.00 84.25 107 PHE A C 1
ATOM 730 O O . PHE A 1 107 ? -12.124 -4.523 7.765 1.00 84.25 107 PHE A O 1
ATOM 737 N N . TRP A 1 108 ? -11.294 -6.544 7.218 1.00 84.62 108 TRP A N 1
ATOM 738 C CA . TRP A 1 108 ? -12.239 -7.303 8.032 1.00 84.62 108 TRP A CA 1
ATOM 739 C C . TRP A 1 108 ? -12.046 -7.046 9.532 1.00 84.62 108 TRP A C 1
ATOM 741 O O . TRP A 1 108 ? -13.024 -6.773 10.229 1.00 84.62 108 TRP A O 1
ATOM 751 N N . VAL A 1 109 ? -10.798 -7.046 10.013 1.00 84.31 109 VAL A N 1
ATOM 752 C CA . VAL A 1 109 ? -10.465 -6.716 11.410 1.00 84.31 109 VAL A CA 1
ATOM 753 C C . VAL A 1 109 ? -10.921 -5.299 11.760 1.00 84.31 109 VAL A C 1
ATOM 755 O O . VAL A 1 109 ? -11.618 -5.111 12.754 1.00 84.31 109 VAL A O 1
ATOM 758 N N . LEU A 1 110 ? -10.605 -4.311 10.917 1.00 81.12 110 LEU A N 1
ATOM 759 C CA . LEU A 1 110 ? -11.007 -2.920 11.137 1.00 81.12 110 LEU A CA 1
ATOM 760 C C . LEU A 1 110 ? -12.530 -2.770 11.125 1.00 81.12 110 LEU A C 1
ATOM 762 O O . LEU A 1 110 ? -13.080 -2.060 11.961 1.00 81.12 110 LEU A O 1
ATOM 766 N N . ARG A 1 111 ? -13.225 -3.439 10.198 1.00 81.06 111 ARG A N 1
ATOM 767 C CA . ARG A 1 111 ? -14.690 -3.440 10.163 1.00 81.06 111 ARG A CA 1
ATOM 768 C C . ARG A 1 111 ? -15.255 -3.977 11.476 1.00 81.06 111 ARG A C 1
ATOM 770 O O . ARG A 1 111 ? -16.057 -3.294 12.097 1.00 81.06 111 ARG A O 1
ATOM 777 N N . ARG A 1 112 ? -14.803 -5.152 11.921 1.00 81.94 112 ARG A N 1
ATOM 778 C CA . ARG A 1 112 ? -15.273 -5.767 13.169 1.00 81.94 112 ARG A CA 1
ATOM 779 C C . ARG A 1 112 ? -15.048 -4.853 14.375 1.00 81.94 112 ARG A C 1
ATOM 781 O O . ARG A 1 112 ? -15.965 -4.660 15.161 1.00 81.94 112 ARG A O 1
ATOM 788 N N . GLU A 1 113 ? -13.863 -4.272 14.503 1.00 78.88 113 GLU A N 1
ATOM 789 C CA . GLU A 1 113 ? -13.490 -3.487 15.681 1.00 78.88 113 GLU A CA 1
ATOM 790 C C . GLU A 1 113 ? -14.204 -2.127 15.747 1.00 78.88 113 GLU A C 1
ATOM 792 O O . GLU A 1 113 ? -14.726 -1.737 16.792 1.00 78.88 113 GLU A O 1
ATOM 797 N N . PHE A 1 114 ? -14.287 -1.411 14.620 1.00 73.25 114 PHE A N 1
ATOM 798 C CA . PHE A 1 114 ? -14.961 -0.111 14.574 1.00 73.25 114 PHE A CA 1
ATOM 799 C C . PHE A 1 114 ? -16.493 -0.218 14.563 1.00 73.25 114 PHE A C 1
ATOM 801 O O . PHE A 1 114 ? -17.153 0.745 14.951 1.00 73.25 114 PHE A O 1
ATOM 808 N N . ASP A 1 115 ? -17.059 -1.359 14.155 1.00 74.62 115 ASP A N 1
ATOM 809 C CA . ASP A 1 115 ? -18.506 -1.603 14.226 1.00 74.62 115 ASP A CA 1
ATOM 810 C C . ASP A 1 115 ? -18.943 -2.046 15.648 1.00 74.62 115 ASP A C 1
ATOM 812 O O . ASP A 1 115 ? -20.064 -1.748 16.058 1.00 74.62 115 ASP A O 1
ATOM 816 N N . LEU A 1 116 ? -18.072 -2.708 16.430 1.00 63.38 116 LEU A N 1
ATOM 817 C CA . LEU A 1 116 ? -18.356 -3.138 17.817 1.00 63.38 116 LEU A CA 1
ATOM 818 C C . LEU A 1 116 ? -18.274 -2.000 18.847 1.00 63.38 116 LEU A C 1
ATOM 820 O O . LEU A 1 116 ? -18.979 -2.024 19.858 1.00 63.38 116 LEU A O 1
ATOM 824 N N . HIS A 1 117 ? -17.442 -0.992 18.590 1.00 62.41 117 HIS A N 1
ATOM 825 C CA . HIS A 1 117 ? -17.311 0.196 19.432 1.00 62.41 117 H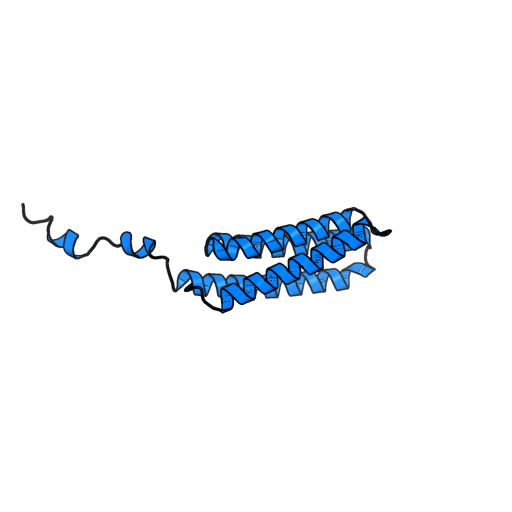IS A CA 1
ATOM 826 C C . HIS A 1 117 ? -17.722 1.451 18.656 1.00 62.41 117 HIS A C 1
ATOM 828 O O . HIS A 1 117 ? -16.865 2.264 18.294 1.00 62.41 117 HIS A O 1
ATOM 834 N N . PRO A 1 118 ? -19.030 1.640 18.388 1.00 57.69 118 PRO A N 1
ATOM 835 C CA . PRO A 1 118 ? -19.494 2.861 17.760 1.00 57.69 118 PRO A CA 1
ATOM 836 C C . PRO A 1 118 ? -19.135 4.039 18.672 1.00 57.69 118 PRO A C 1
ATOM 838 O O . PRO A 1 118 ? -19.351 4.003 19.888 1.00 57.69 118 PRO A O 1
ATOM 841 N N . GLY A 1 119 ? -18.514 5.064 18.085 1.00 59.06 119 GLY A N 1
ATOM 842 C CA . GLY A 1 119 ? -18.039 6.236 18.815 1.00 59.06 119 GLY A CA 1
ATOM 843 C C . GLY A 1 119 ? -19.139 6.889 19.669 1.00 59.06 119 GLY A C 1
ATOM 844 O O . GLY A 1 119 ? -20.330 6.674 19.429 1.00 59.06 119 GLY A O 1
ATOM 845 N N . PRO A 1 120 ? -18.766 7.706 20.670 1.00 57.00 120 PRO A N 1
ATOM 846 C CA . PRO A 1 120 ? -19.696 8.303 21.635 1.00 57.00 120 PRO A CA 1
ATOM 847 C C . PRO A 1 120 ? -20.865 9.084 21.007 1.00 57.00 120 PRO A C 1
ATOM 849 O O . PRO A 1 120 ? -21.899 9.236 21.654 1.00 57.00 120 PRO A O 1
ATOM 852 N N . ASP A 1 121 ? -20.747 9.506 19.749 1.00 57.75 121 ASP A N 1
ATOM 853 C CA . ASP A 1 121 ? -21.794 10.216 19.012 1.00 57.75 121 ASP A CA 1
ATOM 854 C C . ASP A 1 121 ? -22.991 9.327 18.636 1.00 57.75 121 ASP A C 1
ATOM 856 O O . ASP A 1 121 ? -24.125 9.803 18.627 1.00 57.75 121 ASP A O 1
ATOM 860 N N . ALA A 1 122 ? -22.791 8.019 18.437 1.00 56.22 122 ALA A N 1
ATOM 861 C CA . ALA A 1 122 ? -23.884 7.084 18.144 1.00 56.22 122 ALA A CA 1
ATOM 862 C C . ALA A 1 122 ? -24.826 6.871 19.345 1.00 56.22 122 ALA A C 1
ATOM 864 O O . ALA A 1 122 ? -25.985 6.499 19.174 1.00 56.22 122 ALA A O 1
ATOM 865 N N . ARG A 1 123 ? -24.347 7.146 20.569 1.00 55.44 123 ARG A N 1
ATOM 866 C CA . ARG A 1 123 ? -25.164 7.106 21.794 1.00 55.44 123 ARG A CA 1
ATOM 867 C C . ARG A 1 123 ? -26.051 8.340 21.972 1.00 55.44 123 ARG A C 1
ATOM 869 O O . ARG A 1 123 ? -26.962 8.301 22.791 1.00 55.44 123 ARG A O 1
ATOM 876 N N . ARG A 1 124 ? -25.809 9.426 21.226 1.00 58.47 124 ARG A N 1
ATOM 877 C CA . ARG A 1 124 ? -26.624 10.653 21.304 1.00 58.47 124 ARG A CA 1
ATOM 878 C C . ARG A 1 124 ? -27.854 10.621 20.399 1.00 58.47 124 ARG A C 1
ATOM 880 O O . ARG A 1 124 ? -28.762 11.415 20.600 1.00 58.47 124 ARG A O 1
ATOM 887 N N . THR A 1 125 ? -27.898 9.724 19.414 1.00 57.91 125 THR A N 1
ATOM 888 C CA . THR A 1 125 ? -28.991 9.663 18.430 1.00 57.91 125 THR A CA 1
ATOM 889 C C . THR A 1 125 ? -30.094 8.674 18.779 1.00 57.91 125 THR A C 1
ATOM 891 O O . THR A 1 125 ? -31.103 8.653 18.083 1.00 57.91 125 THR A O 1
ATOM 894 N N . THR A 1 126 ? -29.954 7.863 19.831 1.00 59.34 126 THR A N 1
ATOM 895 C CA . THR A 1 126 ? -31.096 7.134 20.393 1.00 59.34 126 THR A CA 1
ATOM 896 C C . THR A 1 126 ? -31.924 8.118 21.211 1.00 59.34 126 THR A C 1
ATOM 898 O O . THR A 1 126 ? -31.449 8.537 22.270 1.00 59.34 126 THR A O 1
ATOM 901 N N . PRO A 1 127 ? -33.132 8.513 20.757 1.00 59.34 127 PRO A N 1
ATOM 902 C CA . PRO A 1 127 ? -34.007 9.346 21.562 1.00 59.34 127 PRO A CA 1
ATOM 903 C C . PRO A 1 127 ? -34.264 8.590 22.856 1.00 59.34 127 PRO A C 1
ATOM 905 O O . PRO A 1 127 ? -34.640 7.413 22.827 1.00 59.34 127 PRO A O 1
ATOM 908 N N . ASN A 1 128 ? -33.998 9.247 23.977 1.00 63.12 128 ASN A N 1
ATOM 909 C CA . ASN A 1 128 ? -34.177 8.660 25.289 1.00 63.12 128 ASN A CA 1
ATOM 910 C C . ASN A 1 128 ? -35.631 8.173 25.376 1.00 63.12 128 ASN A C 1
ATOM 912 O O . ASN A 1 128 ? -36.553 8.954 25.139 1.00 63.12 128 ASN A O 1
ATOM 916 N N . ALA A 1 129 ? -35.862 6.888 25.660 1.00 59.19 129 ALA A N 1
ATOM 917 C CA . ALA A 1 129 ? -37.221 6.338 25.735 1.00 59.19 129 ALA A CA 1
ATOM 918 C C . ALA A 1 129 ? -38.094 7.120 26.742 1.00 59.19 129 ALA A C 1
ATOM 920 O O . ALA A 1 129 ? -39.308 7.199 26.574 1.00 59.19 12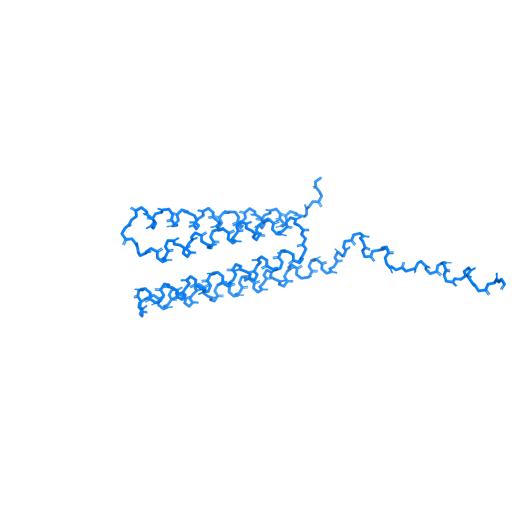9 ALA A O 1
ATOM 921 N N . ALA A 1 130 ? -37.452 7.785 27.709 1.00 58.78 130 ALA A N 1
ATOM 922 C CA . ALA A 1 130 ? -38.059 8.711 28.659 1.00 58.78 130 ALA A CA 1
ATOM 923 C C . ALA A 1 130 ? -38.669 9.987 28.030 1.00 58.78 130 ALA A C 1
ATOM 925 O O . ALA A 1 130 ? -39.650 10.508 28.557 1.00 58.78 130 ALA A O 1
ATOM 926 N N . GLU A 1 131 ? -38.159 10.489 26.897 1.00 57.50 131 GLU A N 1
ATOM 927 C CA . GLU A 1 131 ? -38.726 11.674 26.224 1.00 57.50 131 GLU A CA 1
ATOM 928 C C . GLU A 1 131 ? -40.011 11.355 25.450 1.00 57.50 131 GLU A C 1
ATOM 930 O O . GLU A 1 131 ? -40.855 12.232 25.254 1.00 57.50 131 GLU A O 1
ATOM 935 N N . ARG A 1 132 ? -40.210 10.097 25.033 1.00 58.66 132 ARG A N 1
ATOM 936 C CA . ARG A 1 132 ? -41.436 9.688 24.326 1.00 58.66 132 ARG A CA 1
ATOM 937 C C . ARG A 1 132 ? -42.644 9.572 25.252 1.00 58.66 132 ARG A C 1
ATOM 939 O O . ARG A 1 132 ? -43.762 9.791 24.799 1.00 58.66 132 ARG A O 1
ATOM 946 N N . THR A 1 133 ? -42.437 9.285 26.533 1.00 59.62 133 THR A N 1
ATOM 947 C CA . THR A 1 133 ? -43.520 9.153 27.521 1.00 59.62 133 THR A CA 1
ATOM 948 C C . THR A 1 133 ? -43.997 10.484 28.106 1.00 59.62 133 THR A C 1
ATOM 950 O O . THR A 1 133 ? -45.084 10.529 28.669 1.00 59.62 133 THR A O 1
ATOM 953 N N . GLY A 1 134 ? -43.237 11.576 27.957 1.00 57.81 134 GLY A N 1
ATOM 954 C CA . GLY A 1 134 ? -43.596 12.890 28.516 1.00 57.81 134 GLY A CA 1
ATOM 955 C C . GLY A 1 134 ? -44.396 13.812 27.589 1.00 57.81 134 GLY A C 1
ATOM 956 O O . GLY A 1 134 ? -44.931 14.814 28.048 1.00 57.81 134 GLY A O 1
ATOM 957 N N . ARG A 1 135 ? -44.491 13.507 26.287 1.00 59.56 135 ARG A N 1
ATOM 958 C CA . ARG A 1 135 ? -45.097 14.409 25.283 1.00 59.56 135 ARG A CA 1
ATOM 959 C C . ARG A 1 135 ? -46.554 14.093 24.920 1.00 59.56 135 ARG A C 1
ATOM 961 O O . ARG A 1 135 ? -47.0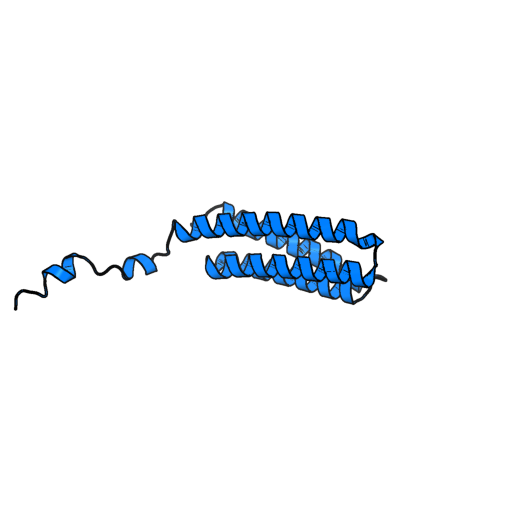91 14.728 24.022 1.00 59.56 135 ARG A O 1
ATOM 968 N N . GLY A 1 136 ? -47.166 13.111 25.585 1.00 57.16 136 GLY A N 1
ATOM 969 C CA . GLY A 1 136 ? -48.535 12.646 25.317 1.00 57.16 136 GLY A CA 1
ATOM 970 C C . GLY A 1 136 ? -49.588 13.056 26.351 1.00 57.16 136 GLY A C 1
ATOM 971 O O . GLY A 1 136 ? -50.712 12.577 26.266 1.00 57.16 136 GLY A O 1
ATOM 972 N N . ALA A 1 137 ? -49.242 13.893 27.332 1.00 54.59 137 ALA A N 1
ATOM 973 C CA . ALA A 1 137 ? -50.171 14.363 28.358 1.00 54.59 137 ALA A CA 1
ATOM 974 C C . ALA A 1 137 ? -50.139 15.896 28.418 1.00 54.59 137 ALA A C 1
ATOM 976 O O . ALA A 1 137 ? -49.375 16.479 29.184 1.00 54.59 137 ALA A O 1
ATOM 977 N N . GLY A 1 138 ? -50.927 16.534 27.556 1.00 52.47 138 GLY A N 1
ATOM 978 C CA . GLY A 1 138 ? -51.139 17.978 27.505 1.00 52.47 138 GLY A CA 1
ATOM 979 C C . GLY A 1 138 ? -52.365 18.290 26.673 1.00 52.47 138 GLY A C 1
ATOM 980 O O . GLY A 1 138 ? -52.452 17.715 25.566 1.00 52.47 138 GLY A O 1
#

Secondary structure (DSSP, 8-state):
----HHHHHHHHHHHHHHHHHHHHHHHHHHTTS-HHHHHHHHHHHHHHHHHHHHHHH-HHHHHHHHHHHHHHHHHHHHHHHHHH-GGGHHHHHHHHHHHHHHHHHHHHHHHHHHHHS--GGGGTSS--HHHHHSSS--

Radius of gyration: 21.28 Å; chains: 1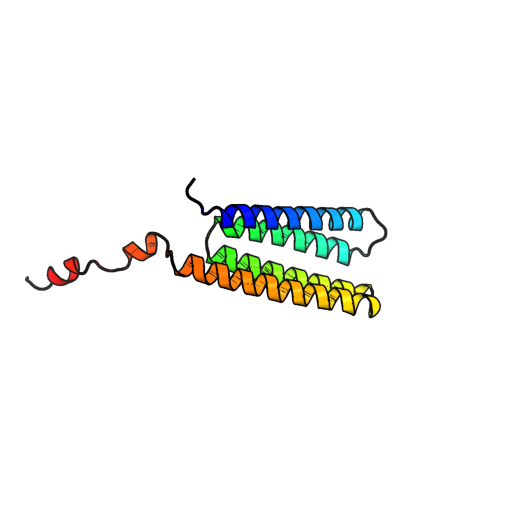; bounding box: 71×32×48 Å

Foldseek 3Di:
DPDDPVLVVLLVVLLVQLVVLLVVLVCCVVDPHDNLLSVLSNLLSVLSNQLSVLSVVALVSVLVSLVSNLVSLLVSLVVQCVVVNPVSVVVSVVSNVVSCVVSVVSNVVSCVVCVVCPPPVVVVPPDDPVVVVPPPDD

pLDDT: mean 79.74, std 10.76, range [49.66, 90.94]